Protein AF-A0A9E5YZK4-F1 (afdb_monomer)

Solvent-accessible surface area (backbone atoms only — not comparable to full-atom values): 6106 Å² total; per-residue (Å²): 131,87,81,80,72,70,80,72,34,45,77,47,77,48,57,36,91,46,80,89,74,50,56,67,61,51,49,40,51,49,42,28,54,44,34,76,70,71,46,44,48,27,41,35,34,39,37,97,61,88,60,62,32,58,53,46,17,68,35,42,76,40,80,34,45,68,41,34,79,88,87,43,56,68,70,56,47,50,51,52,53,51,60,46,36,75,77,17,61,29,35,42,34,37,51,73,39,33,87,58,77,82,60,78,92,123

Nearest PDB structures (foldseek):
  2px0-assembly3_C  TM=6.349E-01  e=9.716E-02  Bacillus subtilis
  4ak9-assembly1_A  TM=6.411E-01  e=1.647E-01  Physcomitrium patens
  4hut-assembly1_B  TM=4.937E-01  e=8.515E-02  Salmonella enterica subsp. enterica serovar Typhimurium str. LT2

Foldseek 3Di:
DDPPPPPFAAEDEQADAFPPPCRLVVLLVVLLVCLVVVFFEAEEEEDDDDPSQVSSCVSNVHGYYYDYVVPDDPVVNVVVSVVSRPRGNYYYYYYPHGPCPPPDPD

Structure (mmCIF, N/CA/C/O backbone):
data_AF-A0A9E5YZK4-F1
#
_entry.id   AF-A0A9E5YZK4-F1
#
loop_
_atom_site.group_PDB
_atom_site.id
_atom_site.type_symbol
_atom_site.label_atom_id
_atom_site.label_alt_id
_atom_site.label_comp_id
_atom_site.label_asym_id
_atom_site.label_entity_id
_atom_site.label_seq_id
_atom_site.pdbx_PDB_ins_code
_atom_site.Cartn_x
_atom_site.Cartn_y
_atom_site.Cartn_z
_atom_site.occupancy
_atom_site.B_iso_or_equiv
_atom_site.auth_seq_id
_atom_site.auth_comp_id
_atom_site.auth_asym_id
_atom_site.auth_atom_id
_atom_site.pdbx_PDB_model_num
ATOM 1 N N . MET A 1 1 ? -29.621 -21.772 3.095 1.00 38.38 1 MET A N 1
ATOM 2 C CA . MET A 1 1 ? -28.507 -21.859 4.061 1.00 38.38 1 MET A CA 1
ATOM 3 C C . MET A 1 1 ? -27.549 -20.749 3.702 1.00 38.38 1 MET A C 1
ATOM 5 O O . MET A 1 1 ? -27.095 -20.726 2.563 1.00 38.38 1 MET A O 1
ATOM 9 N N . ASP A 1 2 ? -27.411 -19.785 4.606 1.00 39.44 2 ASP A N 1
ATOM 10 C CA . ASP A 1 2 ? -26.821 -18.466 4.374 1.00 39.44 2 ASP A CA 1
ATOM 11 C C . ASP A 1 2 ? -25.461 -18.497 3.684 1.00 39.44 2 ASP A C 1
ATOM 13 O O . ASP A 1 2 ? -24.549 -19.208 4.104 1.00 39.44 2 ASP A O 1
ATOM 17 N N . LYS A 1 3 ? -25.322 -17.668 2.648 1.00 39.09 3 LYS A N 1
ATOM 18 C CA . LYS A 1 3 ? -24.030 -17.207 2.135 1.00 39.09 3 LYS A CA 1
ATOM 19 C C . LYS A 1 3 ? -23.925 -15.714 2.422 1.00 39.09 3 LYS A C 1
ATOM 21 O O . LYS A 1 3 ? -23.846 -14.909 1.491 1.00 39.09 3 LYS A O 1
ATOM 26 N N . ASP A 1 4 ? -23.927 -15.366 3.704 1.00 38.81 4 ASP A N 1
ATOM 27 C CA . ASP A 1 4 ? -23.489 -14.054 4.164 1.00 38.81 4 ASP A CA 1
ATOM 28 C C . ASP A 1 4 ? -22.005 -13.914 3.823 1.00 38.81 4 ASP A C 1
ATOM 30 O O . ASP A 1 4 ? -21.108 -14.299 4.574 1.00 38.81 4 ASP A O 1
ATOM 34 N N . HIS A 1 5 ? -21.733 -13.417 2.618 1.00 45.66 5 HIS A N 1
ATOM 35 C CA . HIS A 1 5 ? -20.413 -12.932 2.272 1.00 45.66 5 HIS A CA 1
ATOM 36 C C . HIS A 1 5 ? -20.206 -11.690 3.132 1.00 45.66 5 HIS A C 1
ATOM 38 O O . HIS A 1 5 ? -20.749 -10.627 2.823 1.00 45.66 5 HIS A O 1
ATOM 44 N N . ALA A 1 6 ? -19.444 -11.825 4.222 1.00 46.78 6 ALA A N 1
ATOM 45 C CA . ALA A 1 6 ? -18.861 -10.674 4.897 1.00 46.78 6 ALA A CA 1
ATOM 46 C C . ALA A 1 6 ? -18.313 -9.725 3.816 1.00 46.78 6 ALA A C 1
ATOM 48 O O . ALA A 1 6 ? -17.718 -10.216 2.846 1.00 46.78 6 ALA A O 1
ATOM 49 N N . PRO A 1 7 ? -18.554 -8.406 3.901 1.00 51.06 7 PRO A N 1
ATOM 50 C CA . PRO A 1 7 ? -18.165 -7.507 2.830 1.00 51.06 7 PRO A CA 1
ATOM 51 C C . PRO A 1 7 ? -16.655 -7.630 2.620 1.00 51.06 7 PRO A C 1
ATOM 53 O O . PRO A 1 7 ? -15.863 -7.290 3.495 1.00 51.06 7 PRO A O 1
ATOM 56 N N . SER A 1 8 ? -16.267 -8.171 1.464 1.00 74.62 8 SER A N 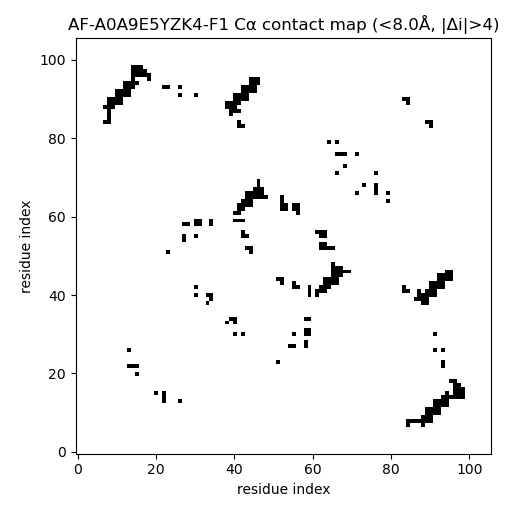1
ATOM 57 C CA . SER A 1 8 ? -14.881 -8.197 1.012 1.00 74.62 8 SER A CA 1
ATOM 58 C C . SER A 1 8 ? -14.369 -6.755 1.008 1.00 74.62 8 SER A C 1
ATOM 60 O O . SER A 1 8 ? -15.030 -5.868 0.460 1.00 74.62 8 SER A O 1
ATOM 62 N N . ALA A 1 9 ? -13.234 -6.514 1.671 1.00 88.50 9 ALA A N 1
ATOM 63 C CA . ALA A 1 9 ? -12.592 -5.205 1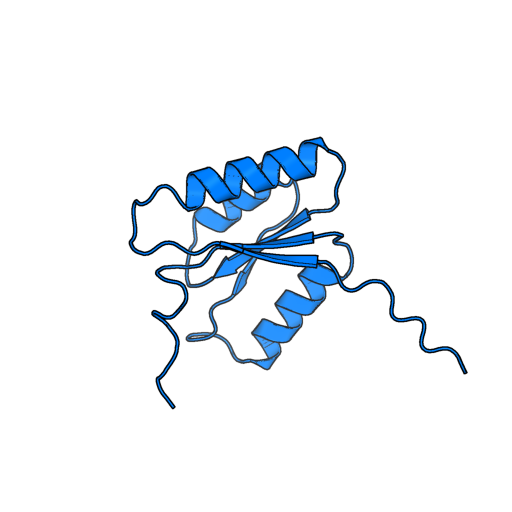.716 1.00 88.50 9 ALA A CA 1
ATOM 64 C C . ALA A 1 9 ? -12.497 -4.606 0.302 1.00 88.50 9 ALA A C 1
ATOM 66 O O . ALA A 1 9 ? -12.114 -5.290 -0.650 1.00 88.50 9 ALA A O 1
ATOM 67 N N . ARG A 1 10 ? -12.839 -3.323 0.144 1.00 94.69 10 ARG A N 1
ATOM 68 C CA . ARG A 1 10 ? -12.762 -2.660 -1.168 1.00 94.69 10 ARG A CA 1
ATOM 69 C C . ARG A 1 10 ? -11.298 -2.507 -1.582 1.00 94.69 10 ARG A C 1
ATOM 71 O O . ARG A 1 10 ? -10.491 -2.045 -0.785 1.00 94.69 10 ARG A O 1
ATOM 78 N N . GLY A 1 11 ? -10.951 -2.846 -2.819 1.00 93.62 11 GLY A N 1
ATOM 79 C CA . GLY A 1 11 ? -9.578 -2.740 -3.325 1.00 93.62 11 GLY A CA 1
ATOM 80 C C . GLY A 1 11 ? -9.371 -1.540 -4.248 1.00 93.62 11 GLY A C 1
ATOM 81 O O . GLY A 1 11 ? -10.204 -1.288 -5.118 1.00 93.62 11 GLY A O 1
ATOM 82 N N . ILE A 1 12 ? -8.250 -0.830 -4.096 1.00 94.94 12 ILE A N 1
ATOM 83 C CA . ILE A 1 12 ? -7.762 0.163 -5.068 1.00 94.94 12 ILE A CA 1
ATOM 84 C C . ILE A 1 12 ? -6.289 -0.118 -5.364 1.00 94.94 12 ILE A C 1
ATOM 86 O O . ILE A 1 12 ? -5.497 -0.332 -4.449 1.00 94.94 12 ILE A O 1
ATOM 90 N N . VAL A 1 13 ? -5.917 -0.069 -6.643 1.00 94.00 13 VAL A N 1
ATOM 91 C CA . VAL A 1 13 ? -4.521 -0.124 -7.088 1.00 94.00 13 VAL A CA 1
ATOM 92 C C . VAL A 1 13 ? -4.104 1.255 -7.583 1.00 94.00 13 VAL A C 1
ATOM 94 O O . VAL A 1 13 ? -4.796 1.856 -8.404 1.00 94.00 13 VAL A O 1
ATOM 97 N N . ILE A 1 14 ? -2.969 1.750 -7.097 1.00 93.88 14 ILE A N 1
ATOM 98 C CA . ILE A 1 14 ? -2.360 3.003 -7.540 1.00 93.88 14 ILE A CA 1
ATOM 99 C C . ILE A 1 14 ? -1.124 2.656 -8.366 1.00 93.88 14 ILE A C 1
ATOM 101 O O . ILE A 1 14 ? -0.168 2.069 -7.861 1.00 93.88 14 ILE A O 1
ATOM 105 N N . ALA A 1 15 ? -1.136 3.041 -9.638 1.00 91.38 15 ALA A N 1
ATOM 106 C CA . ALA A 1 15 ? -0.025 2.886 -10.570 1.00 91.38 15 ALA A CA 1
ATOM 107 C C . ALA A 1 15 ? 0.255 4.224 -11.269 1.00 91.38 15 ALA A C 1
ATOM 109 O O . ALA A 1 15 ? -0.595 5.116 -11.273 1.00 91.38 15 ALA A O 1
ATOM 110 N N . ALA A 1 16 ? 1.448 4.379 -11.842 1.00 87.81 16 ALA A N 1
ATOM 111 C CA . ALA A 1 16 ? 1.831 5.596 -12.555 1.00 87.81 16 ALA A CA 1
ATOM 112 C C . ALA A 1 16 ? 2.681 5.254 -13.787 1.00 87.81 16 ALA A C 1
ATOM 114 O O . ALA A 1 16 ? 3.428 4.282 -13.719 1.00 87.81 16 ALA A O 1
ATOM 115 N N . PRO A 1 17 ? 2.617 6.040 -14.883 1.00 83.50 17 PRO A N 1
ATOM 116 C CA . PRO A 1 17 ? 3.313 5.726 -16.138 1.00 83.50 17 PRO A CA 1
ATOM 117 C C . PRO A 1 17 ? 4.835 5.596 -16.015 1.00 83.50 17 PRO A C 1
ATOM 119 O O . PRO A 1 17 ? 5.472 4.978 -16.859 1.00 83.50 17 PRO A O 1
ATOM 122 N N . SER A 1 18 ? 5.431 6.212 -14.994 1.00 80.69 18 SER A N 1
ATOM 123 C CA . SER A 1 18 ? 6.867 6.162 -14.746 1.00 80.69 18 SER A CA 1
ATOM 124 C C . SER A 1 18 ? 7.193 6.342 -13.265 1.00 80.69 18 SER A C 1
ATOM 126 O O . SER A 1 18 ? 6.405 6.890 -12.481 1.00 80.69 18 SER A O 1
ATOM 128 N N . SER A 1 19 ? 8.400 5.916 -12.886 1.00 81.19 19 SER A N 1
ATOM 1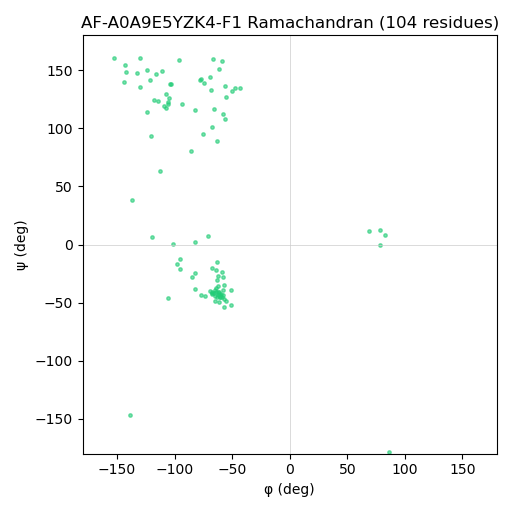29 C CA . SER A 1 19 ? 8.976 6.245 -11.581 1.00 81.19 19 SER A CA 1
ATOM 130 C C . SER A 1 19 ? 9.145 7.763 -11.420 1.00 81.19 19 SER A C 1
ATOM 132 O O . SER A 1 19 ? 9.299 8.491 -12.398 1.00 81.19 19 SER A O 1
ATOM 134 N N . GLY A 1 20 ? 9.081 8.257 -10.181 1.00 83.31 20 GLY A N 1
ATOM 135 C CA . GLY A 1 20 ? 9.195 9.690 -9.879 1.00 83.31 20 GLY A CA 1
ATOM 136 C C . GLY A 1 20 ? 7.932 10.523 -10.143 1.00 83.31 20 GLY A C 1
ATOM 137 O O . GLY A 1 20 ? 7.919 11.707 -9.827 1.00 83.31 20 GLY A O 1
ATOM 138 N N . SER A 1 21 ? 6.835 9.927 -10.623 1.00 88.38 21 SER A N 1
ATOM 139 C CA . SER A 1 21 ? 5.568 10.633 -10.913 1.00 88.38 21 SER A CA 1
ATOM 140 C C . SER A 1 21 ? 4.778 11.098 -9.671 1.00 88.38 21 SER A C 1
ATOM 142 O O . SER A 1 21 ? 3.629 11.513 -9.785 1.00 88.38 21 SER A O 1
ATOM 144 N N . GLY A 1 22 ? 5.341 10.981 -8.464 1.00 90.44 22 GLY A N 1
ATOM 145 C CA . GLY A 1 22 ? 4.657 11.335 -7.213 1.00 90.44 22 GLY A CA 1
ATOM 146 C C . GLY A 1 22 ? 3.647 10.297 -6.705 1.00 90.44 22 GLY A C 1
ATOM 147 O O . GLY A 1 22 ? 2.891 10.589 -5.782 1.00 90.44 22 GLY A O 1
ATOM 148 N N . LYS A 1 23 ? 3.646 9.080 -7.265 1.00 92.88 23 LYS A N 1
ATOM 149 C CA . LYS A 1 23 ? 2.750 7.979 -6.871 1.00 92.88 23 LYS A CA 1
ATOM 150 C C . LYS A 1 23 ? 2.772 7.719 -5.367 1.00 92.88 23 LYS A C 1
ATOM 152 O O . LYS A 1 23 ? 1.723 7.756 -4.746 1.00 92.88 23 LYS A O 1
ATOM 157 N N . THR A 1 24 ? 3.956 7.548 -4.788 1.00 92.88 24 THR A N 1
ATOM 158 C CA . THR A 1 24 ? 4.122 7.278 -3.355 1.00 92.88 24 THR A CA 1
ATOM 159 C C . THR A 1 24 ? 3.581 8.418 -2.499 1.00 92.88 24 THR A C 1
ATOM 161 O O . THR A 1 24 ? 2.877 8.185 -1.524 1.00 92.88 24 THR A O 1
ATOM 164 N N . LEU A 1 25 ? 3.813 9.674 -2.899 1.00 95.31 25 LEU A N 1
ATOM 165 C CA . LEU A 1 25 ? 3.253 10.833 -2.198 1.00 95.31 25 LEU A CA 1
ATOM 166 C C . LEU A 1 25 ? 1.717 10.801 -2.208 1.00 95.31 25 LEU A C 1
ATOM 168 O O . LEU A 1 25 ? 1.085 11.014 -1.172 1.00 95.31 25 LEU A O 1
ATOM 172 N N . LEU A 1 26 ? 1.122 10.501 -3.365 1.00 95.81 26 LEU A N 1
ATOM 173 C CA . LEU A 1 26 ? -0.325 10.367 -3.507 1.00 95.81 26 LEU A CA 1
ATOM 174 C C . LEU A 1 26 ? -0.866 9.182 -2.693 1.00 95.81 26 LEU A C 1
ATOM 176 O O . LEU A 1 26 ? -1.866 9.348 -1.993 1.00 95.81 26 LEU A O 1
ATOM 180 N N . THR A 1 27 ? -0.200 8.025 -2.729 1.00 96.81 27 THR A N 1
ATOM 181 C CA . THR A 1 27 ? -0.563 6.846 -1.933 1.00 96.81 27 THR A CA 1
ATOM 182 C C . THR A 1 27 ? -0.572 7.179 -0.448 1.00 96.81 27 THR A C 1
ATOM 184 O O . THR A 1 27 ? -1.587 6.981 0.216 1.00 96.81 27 THR A O 1
ATOM 187 N N . LEU A 1 28 ? 0.523 7.729 0.081 1.00 97.81 28 LEU A N 1
ATOM 188 C CA . LEU A 1 28 ? 0.652 8.052 1.502 1.00 97.81 28 LEU A CA 1
ATOM 189 C C . LEU A 1 28 ? -0.376 9.101 1.940 1.00 97.81 28 LEU A C 1
ATOM 191 O O . LEU A 1 28 ? -0.995 8.955 2.997 1.00 97.81 28 LEU A O 1
ATOM 195 N N . GLY A 1 29 ? -0.607 10.123 1.110 1.00 98.19 29 GLY A N 1
ATOM 196 C CA . GLY A 1 29 ? -1.641 11.129 1.347 1.00 98.19 29 GLY A CA 1
ATOM 197 C C . GLY A 1 29 ? -3.043 10.520 1.409 1.00 98.19 29 GLY A C 1
ATOM 198 O O . GLY A 1 29 ? -3.799 10.814 2.337 1.00 98.19 29 GLY A O 1
ATOM 199 N N . LEU A 1 30 ? -3.375 9.625 0.473 1.00 98.25 30 LEU A N 1
ATOM 200 C CA . LEU A 1 30 ? -4.659 8.923 0.452 1.00 98.25 30 LEU A CA 1
ATOM 201 C C . LEU A 1 30 ? -4.822 8.006 1.670 1.00 98.25 30 LEU A C 1
ATOM 203 O O . LEU A 1 30 ? -5.840 8.083 2.358 1.00 98.25 30 LEU A O 1
ATOM 207 N N . LEU A 1 31 ? -3.815 7.181 1.969 1.00 98.44 31 LEU A N 1
ATOM 208 C CA . LEU A 1 31 ? -3.804 6.282 3.126 1.00 98.44 31 LEU A CA 1
ATOM 209 C C . LEU A 1 31 ? -4.045 7.049 4.424 1.00 98.44 31 LEU A C 1
ATOM 211 O O . LEU A 1 31 ? -4.918 6.682 5.218 1.00 98.44 31 LEU A O 1
ATOM 215 N N . ARG A 1 32 ? -3.314 8.152 4.618 1.00 98.56 32 ARG A N 1
ATOM 216 C CA . ARG A 1 32 ? -3.460 8.982 5.812 1.00 98.56 32 ARG A CA 1
ATOM 217 C C . ARG A 1 32 ? -4.828 9.654 5.868 1.00 98.56 32 ARG A C 1
ATOM 219 O O . ARG A 1 32 ? -5.445 9.675 6.930 1.00 98.56 32 ARG A O 1
ATOM 226 N N . ALA A 1 33 ? -5.325 10.171 4.745 1.00 98.50 33 ALA A N 1
ATOM 227 C CA . ALA A 1 33 ? -6.634 10.814 4.683 1.00 98.50 33 ALA A CA 1
ATOM 228 C C . ALA A 1 33 ? -7.777 9.843 5.017 1.00 98.50 33 ALA A C 1
ATOM 230 O O . ALA A 1 33 ? -8.677 10.203 5.773 1.00 98.50 33 ALA A O 1
ATOM 231 N N . LEU A 1 34 ? -7.740 8.616 4.493 1.00 98.00 34 LEU A N 1
ATOM 232 C CA . LEU A 1 34 ? -8.746 7.592 4.788 1.00 98.00 34 LEU A CA 1
ATOM 233 C C . LEU A 1 34 ? -8.668 7.126 6.248 1.00 98.00 34 LEU A C 1
ATOM 235 O O . LEU A 1 34 ? -9.698 7.025 6.912 1.00 98.00 34 LEU A O 1
ATOM 239 N N . THR A 1 35 ? -7.456 6.931 6.769 1.00 98.12 35 THR A N 1
ATOM 240 C CA . THR A 1 35 ? -7.231 6.583 8.182 1.00 98.12 35 THR A CA 1
ATOM 241 C C . THR A 1 35 ? -7.764 7.676 9.112 1.00 98.12 35 THR A C 1
ATOM 243 O O . THR A 1 35 ? -8.477 7.385 10.068 1.00 98.12 35 THR A O 1
ATOM 246 N N . ASN A 1 36 ? -7.515 8.953 8.799 1.00 98.38 36 ASN A N 1
ATOM 247 C CA . ASN A 1 36 ? -8.045 10.091 9.560 1.00 98.38 36 ASN A CA 1
ATOM 248 C C . ASN A 1 36 ? -9.582 10.184 9.523 1.00 98.38 36 ASN A C 1
ATOM 250 O O . ASN A 1 36 ? -10.176 10.796 10.406 1.00 98.38 36 ASN A O 1
ATOM 254 N N . LYS A 1 37 ? -10.233 9.582 8.520 1.00 98.00 37 LYS A N 1
ATOM 255 C CA . LYS A 1 37 ? -11.698 9.449 8.453 1.00 98.00 37 LYS A CA 1
ATOM 256 C C . LYS A 1 37 ? -12.237 8.271 9.277 1.00 98.00 37 LYS A C 1
ATOM 258 O O . LYS A 1 37 ? -13.440 8.035 9.258 1.00 98.00 37 LYS A O 1
ATOM 263 N N . GLY A 1 38 ? -11.373 7.543 9.986 1.00 97.25 38 GLY A N 1
ATOM 264 C CA . GLY A 1 38 ? -11.745 6.407 10.829 1.00 97.25 38 GLY A CA 1
ATOM 265 C C . GLY A 1 38 ? -11.920 5.084 10.080 1.00 97.25 38 GLY A C 1
ATOM 266 O O . GLY A 1 38 ? -12.374 4.117 10.684 1.00 97.25 38 GLY A O 1
ATOM 267 N N . LEU A 1 39 ? -11.564 5.019 8.791 1.00 97.12 39 LEU A N 1
ATOM 268 C CA . LEU A 1 39 ? -11.641 3.778 8.018 1.00 97.12 39 LEU A CA 1
ATOM 269 C C . LEU A 1 39 ? -10.514 2.822 8.413 1.00 97.12 39 LEU A C 1
ATOM 271 O O . LEU A 1 39 ? -9.354 3.227 8.546 1.00 97.12 39 LEU A O 1
ATOM 275 N N . ARG 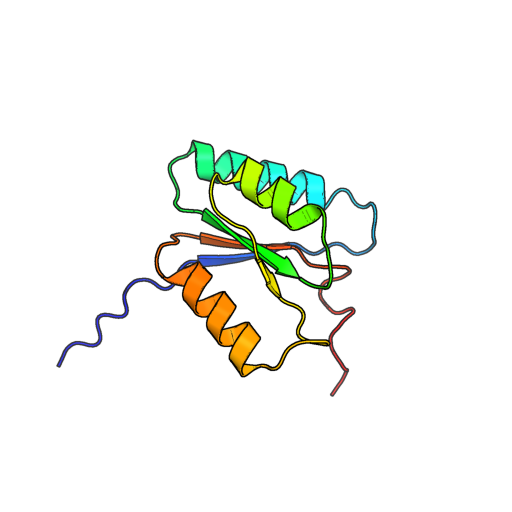A 1 40 ? -10.832 1.528 8.514 1.00 96.75 40 ARG A N 1
ATOM 276 C CA . ARG A 1 40 ? -9.814 0.472 8.627 1.00 96.75 40 ARG A CA 1
ATOM 277 C C . ARG A 1 40 ? -9.170 0.248 7.261 1.00 96.75 40 ARG A C 1
ATOM 279 O O . ARG A 1 40 ? -9.711 -0.477 6.428 1.00 96.75 40 ARG A O 1
ATOM 286 N N . VAL A 1 41 ? -8.036 0.902 7.017 1.00 97.62 41 VAL A N 1
ATOM 287 C CA . VAL A 1 41 ? -7.303 0.795 5.750 1.00 97.62 41 VAL A CA 1
ATOM 288 C C . VAL A 1 41 ? -6.052 -0.051 5.928 1.00 97.62 41 VAL A C 1
ATOM 290 O O . VAL A 1 41 ? -5.169 0.290 6.714 1.00 97.62 41 VAL A O 1
ATOM 293 N N . SER A 1 42 ? -5.977 -1.137 5.167 1.00 97.38 42 SER A N 1
ATOM 294 C CA . SER A 1 42 ? -4.759 -1.922 4.973 1.00 97.38 42 SER A CA 1
ATOM 295 C C . SER A 1 42 ? -4.064 -1.475 3.692 1.00 97.38 42 SER A C 1
ATOM 297 O O . SER A 1 42 ? -4.679 -0.898 2.790 1.00 97.38 42 SER A O 1
ATOM 299 N N . SER A 1 43 ? -2.770 -1.751 3.582 1.00 97.25 43 SER A N 1
ATOM 300 C CA . SER A 1 43 ? -2.035 -1.422 2.367 1.00 97.25 43 SER A CA 1
ATOM 301 C C . SER A 1 43 ? -1.000 -2.474 2.017 1.00 97.25 43 SER A C 1
ATOM 303 O O . SER A 1 43 ? -0.521 -3.203 2.888 1.00 97.25 43 SER A O 1
ATOM 305 N N . ALA A 1 44 ? -0.681 -2.538 0.731 1.00 96.19 44 ALA A N 1
ATOM 306 C CA . ALA A 1 44 ? 0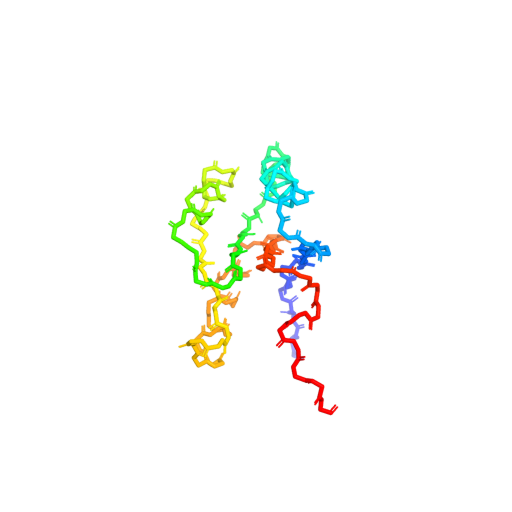.389 -3.363 0.208 1.00 96.19 44 ALA A CA 1
ATOM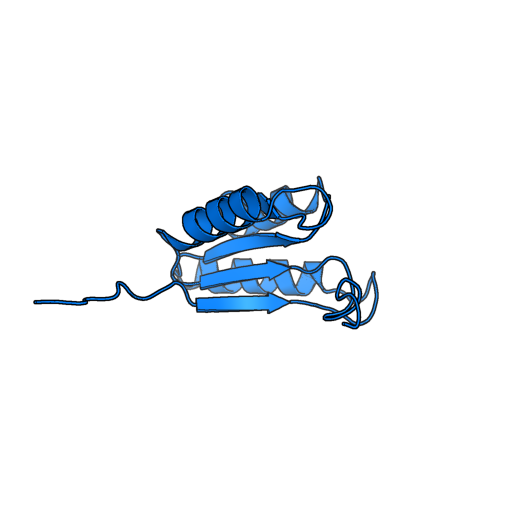 307 C C . ALA A 1 44 ? 1.255 -2.546 -0.740 1.00 96.19 44 ALA A C 1
ATOM 309 O O . ALA A 1 44 ? 0.760 -1.684 -1.477 1.00 96.19 44 ALA A O 1
ATOM 310 N N . LYS A 1 45 ? 2.542 -2.866 -0.763 1.00 95.12 45 LYS A N 1
ATOM 311 C CA . LYS A 1 45 ? 3.452 -2.397 -1.798 1.00 95.12 45 LYS A CA 1
ATOM 312 C C . LYS A 1 45 ? 3.736 -3.564 -2.732 1.00 95.12 45 LYS A C 1
ATOM 314 O O . LYS A 1 45 ? 4.093 -4.654 -2.299 1.00 95.12 45 LYS A O 1
ATOM 319 N N . ILE A 1 46 ? 3.519 -3.364 -4.022 1.00 92.38 46 ILE A N 1
ATOM 320 C CA . ILE A 1 46 ? 3.894 -4.366 -5.012 1.00 92.38 46 ILE A CA 1
ATOM 321 C C . ILE A 1 46 ? 5.402 -4.268 -5.239 1.00 92.38 46 ILE A C 1
ATOM 323 O O . ILE A 1 46 ? 5.936 -3.152 -5.273 1.00 92.38 46 ILE A O 1
ATOM 327 N N . GLY A 1 47 ? 6.045 -5.425 -5.412 1.00 87.62 47 GLY A N 1
ATOM 328 C CA . GLY A 1 47 ? 7.467 -5.592 -5.717 1.00 87.62 47 GLY A CA 1
ATOM 329 C C . GLY A 1 47 ? 8.401 -5.610 -4.500 1.00 87.62 47 GLY A C 1
ATOM 330 O O . GLY A 1 47 ? 7.949 -5.533 -3.355 1.00 87.62 47 GLY A O 1
ATOM 331 N N . PRO A 1 48 ? 9.717 -5.724 -4.740 1.00 83.25 48 PRO A N 1
ATOM 332 C CA . PRO A 1 48 ? 10.713 -5.878 -3.686 1.00 83.25 48 PRO A CA 1
ATOM 333 C C . PRO A 1 48 ? 11.154 -4.508 -3.142 1.00 83.25 48 PRO A C 1
ATOM 335 O O . PRO A 1 48 ? 12.204 -3.995 -3.526 1.00 83.25 48 PRO A O 1
ATOM 338 N N . ASP A 1 49 ? 10.358 -3.902 -2.255 1.00 83.31 49 ASP A N 1
ATOM 339 C CA . ASP A 1 49 ? 10.669 -2.591 -1.657 1.00 83.31 49 ASP A CA 1
ATOM 340 C C . ASP A 1 49 ? 10.840 -2.656 -0.134 1.00 83.31 49 ASP A C 1
ATOM 342 O O . ASP A 1 49 ? 9.954 -3.096 0.587 1.00 83.31 49 ASP A O 1
ATOM 346 N N . TYR A 1 50 ? 11.968 -2.200 0.400 1.00 74.06 50 TYR A N 1
ATOM 347 C CA . TYR A 1 50 ? 12.238 -2.291 1.840 1.00 74.06 50 TYR A CA 1
ATOM 348 C C . TYR A 1 50 ? 11.873 -1.025 2.622 1.00 74.06 50 TYR A C 1
ATOM 350 O O . TYR A 1 50 ? 11.842 -1.067 3.853 1.00 74.06 50 TYR A O 1
ATOM 358 N N . ILE A 1 51 ? 11.607 0.091 1.941 1.00 88.25 51 ILE A N 1
ATOM 359 C CA . ILE A 1 51 ? 11.396 1.398 2.575 1.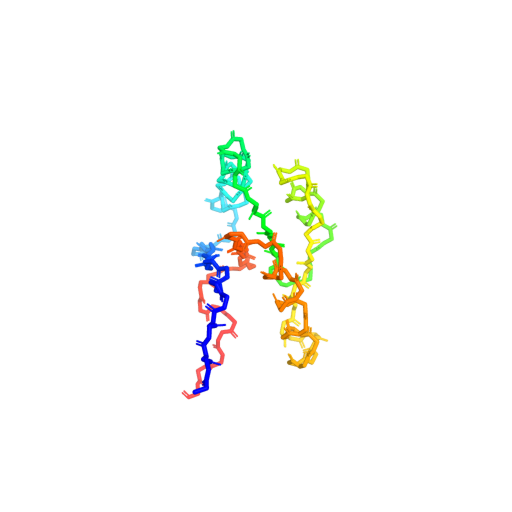00 88.25 51 ILE A CA 1
ATOM 360 C C . ILE A 1 51 ? 9.912 1.767 2.544 1.00 88.25 51 ILE A C 1
ATOM 362 O O . ILE A 1 51 ? 9.349 2.152 3.573 1.00 88.25 51 ILE A O 1
ATOM 366 N N . ASP A 1 52 ? 9.256 1.592 1.398 1.00 90.62 52 ASP A N 1
ATOM 367 C CA . ASP A 1 52 ? 7.862 2.002 1.207 1.00 90.62 52 ASP A CA 1
ATOM 368 C C . ASP A 1 52 ? 6.879 1.361 2.205 1.00 90.62 52 ASP A C 1
ATOM 370 O O . ASP A 1 52 ? 6.014 2.081 2.726 1.00 90.62 52 ASP A O 1
ATOM 374 N N . PRO A 1 53 ? 7.010 0.068 2.580 1.00 93.69 53 PRO A N 1
ATOM 375 C CA . PRO A 1 53 ? 6.147 -0.522 3.600 1.00 93.69 53 PRO A CA 1
ATOM 376 C C . PRO A 1 53 ? 6.188 0.213 4.944 1.00 93.69 53 PRO A C 1
ATOM 378 O O . PRO A 1 53 ? 5.160 0.337 5.613 1.00 93.69 53 PRO A O 1
ATOM 381 N N . ALA A 1 54 ? 7.342 0.758 5.335 1.00 95.38 54 ALA A N 1
ATOM 382 C CA . ALA A 1 54 ? 7.454 1.517 6.576 1.00 95.38 54 ALA A CA 1
ATOM 383 C C . ALA A 1 54 ? 6.667 2.836 6.500 1.00 95.38 54 ALA A C 1
ATOM 385 O O . ALA A 1 54 ? 5.962 3.189 7.448 1.00 95.38 54 ALA A O 1
ATOM 386 N N . PHE A 1 55 ? 6.717 3.539 5.364 1.00 96.50 55 PHE A N 1
ATOM 387 C CA . PHE A 1 55 ? 5.949 4.772 5.170 1.00 96.50 55 PHE A CA 1
ATOM 388 C C . PHE A 1 55 ? 4.445 4.519 5.119 1.00 96.50 55 PHE A C 1
ATOM 390 O O . PHE A 1 55 ? 3.672 5.235 5.760 1.00 96.50 55 PHE A O 1
ATOM 397 N N . HIS A 1 56 ? 4.024 3.470 4.417 1.00 97.69 56 HIS A N 1
ATOM 398 C CA . HIS A 1 56 ? 2.634 3.024 4.416 1.00 97.69 56 HIS A CA 1
ATOM 399 C C . HIS A 1 56 ? 2.147 2.691 5.830 1.00 97.69 56 HIS A C 1
ATOM 401 O O . HIS A 1 56 ? 1.045 3.087 6.230 1.00 97.69 56 HIS A O 1
ATOM 407 N N . GLY A 1 57 ? 2.986 1.994 6.600 1.00 97.06 57 GLY A N 1
ATOM 408 C CA . GLY A 1 57 ? 2.677 1.651 7.978 1.00 97.06 57 GLY A CA 1
ATOM 409 C C . GLY A 1 57 ? 2.545 2.876 8.874 1.00 97.06 57 GLY A C 1
ATOM 410 O O . GLY A 1 57 ? 1.596 2.972 9.649 1.00 97.06 57 GLY A O 1
ATOM 411 N N . ALA A 1 58 ? 3.414 3.870 8.700 1.00 97.50 58 ALA A N 1
ATOM 412 C CA . ALA A 1 58 ? 3.296 5.151 9.392 1.00 97.50 58 ALA A CA 1
ATOM 413 C C . ALA A 1 58 ? 2.019 5.923 8.998 1.00 97.50 58 ALA A C 1
ATOM 415 O O . ALA A 1 58 ? 1.383 6.545 9.852 1.00 97.50 58 ALA A O 1
ATOM 416 N N . ALA A 1 59 ? 1.610 5.872 7.726 1.00 97.94 59 ALA A N 1
ATOM 417 C CA . ALA A 1 59 ? 0.411 6.558 7.245 1.00 97.94 59 ALA A CA 1
ATOM 418 C C . ALA A 1 59 ? -0.890 5.938 7.790 1.00 97.94 59 ALA A C 1
ATOM 420 O O . ALA A 1 59 ? -1.808 6.678 8.160 1.00 97.94 59 ALA A O 1
ATOM 421 N N . THR A 1 60 ? -0.951 4.604 7.858 1.00 97.75 60 THR A N 1
ATOM 422 C CA . THR A 1 60 ? -2.151 3.833 8.244 1.00 97.75 60 THR A CA 1
ATOM 423 C C . THR A 1 60 ? -2.208 3.444 9.722 1.00 97.75 60 THR A C 1
ATOM 425 O O . THR A 1 60 ? -3.281 3.128 10.234 1.00 97.75 60 THR A O 1
ATOM 428 N N . GLY A 1 61 ? -1.068 3.428 10.418 1.00 96.94 61 GLY A N 1
ATOM 429 C CA . GLY A 1 61 ? -0.946 2.825 11.749 1.00 96.94 61 GLY A CA 1
ATOM 430 C C . GLY A 1 61 ? -1.075 1.294 11.751 1.00 96.94 61 GLY A C 1
ATOM 431 O O . GLY A 1 61 ? -1.222 0.701 12.817 1.00 96.94 61 GLY A O 1
ATOM 432 N N . ARG A 1 62 ? -1.047 0.649 10.577 1.00 95.94 62 ARG A N 1
ATOM 433 C CA . ARG A 1 62 ? -1.147 -0.806 10.386 1.00 95.94 62 ARG A CA 1
ATOM 434 C C . ARG A 1 62 ? 0.066 -1.310 9.599 1.00 95.94 62 ARG A C 1
ATOM 436 O O . ARG A 1 62 ? 0.580 -0.569 8.771 1.00 95.94 62 ARG A O 1
ATOM 443 N N . PRO A 1 63 ? 0.534 -2.552 9.792 1.00 94.81 63 PRO A N 1
ATOM 444 C CA . PRO A 1 63 ? 1.610 -3.097 8.968 1.00 94.81 63 PRO A CA 1
ATOM 445 C C . PRO A 1 63 ? 1.267 -3.053 7.472 1.00 94.81 63 PRO A C 1
ATOM 447 O O . PRO A 1 63 ? 0.159 -3.407 7.072 1.00 94.81 63 PRO A O 1
ATOM 450 N N . CYS A 1 64 ? 2.234 -2.649 6.652 1.00 95.75 64 CYS A N 1
ATOM 451 C CA . CYS A 1 64 ? 2.194 -2.827 5.205 1.00 95.75 64 CYS A CA 1
ATOM 452 C C . CYS A 1 64 ? 3.108 -3.993 4.838 1.00 95.75 64 CYS A C 1
ATOM 454 O O . CYS A 1 64 ? 4.199 -4.126 5.396 1.00 95.75 64 CYS A O 1
ATOM 456 N N . LEU A 1 65 ? 2.658 -4.836 3.913 1.00 93.94 65 LEU A N 1
ATOM 457 C CA . LEU A 1 65 ? 3.422 -5.978 3.425 1.00 93.94 65 LEU A CA 1
ATOM 458 C C . LEU A 1 65 ? 3.731 -5.810 1.943 1.00 93.94 65 LEU A C 1
ATOM 460 O O . LEU A 1 65 ? 2.922 -5.276 1.179 1.00 93.94 65 LEU A O 1
ATOM 464 N N . ASN A 1 66 ? 4.891 -6.323 1.540 1.00 93.62 66 ASN A N 1
ATOM 465 C CA . ASN A 1 66 ? 5.191 -6.474 0.129 1.00 93.62 66 ASN A CA 1
ATOM 466 C C . ASN A 1 66 ? 4.470 -7.675 -0.455 1.00 93.62 66 ASN A C 1
ATOM 468 O O . ASN A 1 66 ? 4.405 -8.740 0.163 1.00 93.62 66 ASN A O 1
ATOM 472 N N . ILE A 1 67 ? 4.017 -7.510 -1.689 1.00 93.06 67 ILE A N 1
ATOM 473 C CA . ILE A 1 67 ? 3.563 -8.605 -2.534 1.00 93.06 67 ILE A CA 1
ATOM 474 C C . ILE A 1 67 ? 4.384 -8.540 -3.812 1.00 93.06 67 ILE A C 1
ATOM 476 O O . ILE A 1 67 ? 4.273 -7.592 -4.586 1.00 93.06 67 ILE A O 1
ATOM 480 N N . ASP A 1 68 ? 5.206 -9.556 -4.040 1.00 91.00 68 ASP A N 1
ATOM 481 C CA . ASP A 1 68 ? 6.037 -9.658 -5.234 1.00 91.00 68 ASP A CA 1
ATOM 482 C C . ASP A 1 68 ? 5.678 -10.937 -5.999 1.00 91.00 68 ASP A C 1
ATOM 484 O O . ASP A 1 68 ? 6.220 -11.996 -5.691 1.00 91.00 68 ASP A O 1
ATOM 488 N N . PRO A 1 69 ? 4.767 -10.870 -6.986 1.00 87.69 69 PRO A N 1
ATOM 489 C CA . PRO A 1 69 ? 4.379 -12.036 -7.778 1.00 87.69 69 PRO A CA 1
ATOM 490 C C . PRO A 1 69 ? 5.522 -12.645 -8.601 1.00 87.69 69 PRO A C 1
ATOM 492 O O . PRO A 1 69 ? 5.383 -13.760 -9.092 1.00 87.69 69 PRO A O 1
ATOM 495 N N . TRP A 1 70 ? 6.643 -11.935 -8.780 1.00 86.56 70 TRP A N 1
ATOM 496 C CA . TRP A 1 70 ? 7.799 -12.463 -9.503 1.00 86.56 70 TRP A CA 1
ATOM 497 C C . TRP A 1 70 ? 8.675 -13.339 -8.598 1.00 86.56 70 TRP A C 1
ATOM 499 O O . TRP A 1 70 ? 9.181 -14.374 -9.028 1.00 86.56 70 TRP A O 1
ATOM 509 N N . ALA A 1 71 ? 8.828 -12.947 -7.330 1.00 90.56 71 ALA A N 1
ATOM 510 C CA . ALA A 1 71 ? 9.649 -13.663 -6.350 1.00 90.56 71 ALA A CA 1
ATOM 511 C C . ALA A 1 71 ? 8.852 -14.603 -5.422 1.00 90.56 71 ALA A C 1
ATOM 513 O O . ALA A 1 71 ? 9.436 -15.458 -4.749 1.00 90.56 71 ALA A O 1
ATOM 514 N N . MET A 1 72 ? 7.530 -14.447 -5.339 1.00 93.31 72 MET A N 1
ATOM 515 C CA . MET A 1 72 ? 6.657 -15.200 -4.439 1.00 93.31 72 MET A CA 1
ATOM 516 C C . MET A 1 72 ? 5.754 -16.161 -5.210 1.00 93.31 72 MET A C 1
ATOM 518 O O . MET A 1 72 ? 5.326 -15.902 -6.325 1.00 93.31 72 MET A O 1
ATOM 522 N N . ARG A 1 73 ? 5.407 -17.278 -4.565 1.00 96.00 73 ARG A N 1
ATOM 523 C CA . ARG A 1 73 ? 4.380 -18.198 -5.072 1.00 96.00 73 ARG A CA 1
ATOM 524 C C . ARG A 1 73 ? 3.004 -17.540 -4.979 1.00 96.00 73 ARG A C 1
ATOM 526 O O . ARG A 1 73 ? 2.702 -16.942 -3.945 1.00 96.00 73 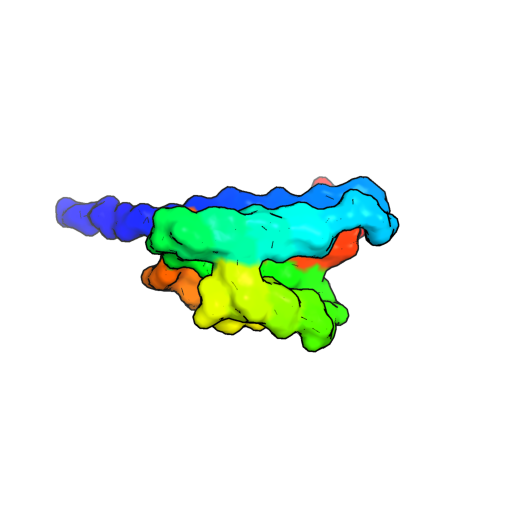ARG A O 1
ATOM 533 N N . ASP A 1 74 ? 2.131 -17.799 -5.949 1.00 94.12 74 ASP A N 1
ATOM 534 C CA . ASP A 1 74 ? 0.744 -17.303 -5.954 1.00 94.12 74 ASP A CA 1
ATOM 535 C C . ASP A 1 74 ? -0.003 -17.593 -4.648 1.00 94.12 74 ASP A C 1
ATOM 537 O O . ASP A 1 74 ? -0.736 -16.751 -4.133 1.00 94.12 74 ASP A O 1
ATOM 541 N N . SER A 1 75 ? 0.212 -18.774 -4.057 1.00 96.56 75 SER A N 1
ATOM 542 C CA . SER A 1 75 ? -0.407 -19.147 -2.781 1.00 96.56 75 SER A CA 1
ATOM 543 C C . SER A 1 75 ? 0.003 -18.229 -1.628 1.00 96.56 75 SER A C 1
ATOM 545 O O . SER A 1 75 ? -0.827 -17.924 -0.773 1.00 96.56 75 SER A O 1
ATOM 547 N N . LEU A 1 76 ? 1.250 -17.750 -1.615 1.00 95.75 76 LEU A N 1
ATOM 548 C CA . LEU A 1 76 ? 1.731 -16.793 -0.623 1.00 95.75 76 LEU A CA 1
ATOM 549 C C . LEU A 1 76 ? 1.155 -15.398 -0.886 1.00 95.75 76 LEU A C 1
ATOM 551 O O . LEU A 1 76 ? 0.672 -14.769 0.052 1.00 95.75 76 LEU A O 1
ATOM 555 N N . CYS A 1 77 ? 1.137 -14.941 -2.142 1.00 94.50 77 CYS A N 1
ATOM 556 C CA . CYS A 1 77 ? 0.519 -13.662 -2.511 1.00 94.50 77 CYS A CA 1
ATOM 557 C C . CYS A 1 77 ? -0.961 -13.618 -2.103 1.00 94.50 77 CYS A C 1
ATOM 559 O O . CYS A 1 77 ? -1.403 -12.665 -1.461 1.00 94.50 77 CYS A O 1
ATOM 561 N N . ASN A 1 78 ? -1.703 -14.686 -2.402 1.00 93.94 78 ASN A N 1
ATOM 562 C CA . ASN A 1 78 ? -3.112 -14.825 -2.041 1.00 93.94 78 ASN A CA 1
ATOM 563 C C . ASN A 1 78 ? -3.316 -14.882 -0.523 1.00 93.94 78 ASN A C 1
ATOM 565 O O . ASN A 1 78 ? -4.254 -14.273 -0.013 1.00 93.94 78 ASN A O 1
ATOM 569 N N . HIS A 1 79 ? -2.437 -15.570 0.211 1.00 95.75 79 HIS A N 1
ATOM 570 C CA . HIS A 1 79 ? -2.492 -15.608 1.672 1.00 95.75 79 HIS A CA 1
ATOM 571 C C . HIS A 1 79 ? -2.267 -14.221 2.293 1.00 95.75 79 HIS A C 1
ATOM 573 O O . HIS A 1 79 ? -3.026 -13.814 3.171 1.00 95.75 79 HIS A O 1
ATOM 579 N N . ILE A 1 80 ? -1.271 -13.474 1.803 1.00 95.06 80 ILE A N 1
ATOM 580 C CA . ILE A 1 80 ? -0.991 -12.104 2.254 1.00 95.06 80 ILE A CA 1
ATOM 581 C C . ILE A 1 80 ? -2.189 -11.193 1.960 1.00 95.06 80 ILE A C 1
ATOM 583 O O . ILE A 1 80 ? -2.668 -10.510 2.864 1.00 95.06 80 ILE A O 1
ATOM 587 N N . LEU A 1 81 ? -2.719 -11.221 0.732 1.00 93.50 81 LEU A N 1
ATOM 588 C CA . LEU A 1 81 ? -3.900 -10.437 0.349 1.00 93.50 81 LEU A CA 1
ATOM 589 C C . LEU A 1 81 ? -5.117 -10.768 1.213 1.00 93.50 81 LEU A C 1
ATOM 591 O O . LEU A 1 81 ? -5.785 -9.859 1.701 1.00 93.50 81 LEU A O 1
ATOM 595 N N . ALA A 1 82 ? -5.387 -12.053 1.449 1.00 93.62 82 ALA A N 1
ATOM 596 C CA . ALA A 1 82 ? -6.480 -12.476 2.316 1.00 93.62 82 ALA A CA 1
ATOM 597 C C . ALA A 1 82 ? -6.311 -11.929 3.741 1.00 93.62 82 ALA A C 1
ATOM 599 O O . ALA A 1 82 ? -7.273 -11.414 4.310 1.00 93.62 82 ALA A O 1
ATOM 600 N N . GLY A 1 83 ? -5.092 -11.972 4.289 1.00 94.06 83 GLY A N 1
ATOM 601 C CA . GLY A 1 83 ? -4.773 -11.397 5.597 1.00 94.06 83 GLY A CA 1
ATOM 602 C C . GLY A 1 83 ? -5.001 -9.884 5.657 1.00 94.06 83 GLY A C 1
ATOM 603 O O . GLY A 1 83 ? -5.610 -9.396 6.607 1.00 94.06 83 GLY A O 1
ATOM 604 N N . LEU A 1 84 ? -4.598 -9.144 4.619 1.00 94.50 84 LEU A N 1
ATOM 605 C CA . LEU A 1 84 ? -4.839 -7.698 4.527 1.00 94.50 84 LEU A CA 1
ATOM 606 C C . LEU A 1 84 ? -6.335 -7.352 4.477 1.00 94.50 84 LEU A C 1
ATOM 608 O O . LEU A 1 84 ? -6.719 -6.288 4.964 1.00 94.50 84 LEU A O 1
ATOM 612 N N . CYS A 1 85 ? -7.165 -8.240 3.921 1.00 94.00 85 CYS A N 1
ATOM 613 C CA . CYS A 1 85 ? -8.613 -8.067 3.807 1.00 94.00 85 CYS A CA 1
ATOM 614 C C . CYS A 1 85 ? -9.402 -8.429 5.078 1.00 94.00 85 CYS A C 1
ATOM 616 O O . CYS A 1 85 ? -10.510 -7.922 5.234 1.00 94.00 85 CYS A O 1
ATOM 618 N N . GLN A 1 86 ? -8.891 -9.294 5.968 1.00 90.81 86 GLN A N 1
ATOM 619 C CA . GLN A 1 86 ? -9.683 -9.853 7.082 1.00 90.81 86 GLN A CA 1
ATOM 620 C C . GLN A 1 86 ? -10.209 -8.813 8.090 1.00 90.81 86 GLN A C 1
ATOM 622 O O . GLN A 1 86 ? -11.248 -9.048 8.700 1.00 90.81 86 GLN A O 1
ATOM 627 N N . ASP A 1 87 ? -9.539 -7.669 8.245 1.00 88.88 87 ASP A N 1
ATOM 628 C CA . ASP A 1 87 ? -9.964 -6.568 9.129 1.00 88.88 87 ASP A CA 1
ATOM 629 C C . ASP A 1 87 ? -9.784 -5.192 8.460 1.00 88.88 87 ASP A C 1
ATOM 631 O O . ASP A 1 87 ? -9.369 -4.201 9.068 1.00 88.88 87 ASP A O 1
ATOM 635 N N . ALA A 1 88 ? -10.067 -5.134 7.160 1.00 94.75 88 ALA A N 1
ATOM 636 C CA . ALA A 1 88 ? -10.011 -3.902 6.390 1.00 94.75 88 ALA A CA 1
ATOM 637 C C . ALA A 1 88 ? -11.364 -3.583 5.759 1.00 94.75 88 ALA A C 1
ATOM 639 O O . ALA A 1 88 ? -12.065 -4.448 5.246 1.00 94.75 88 ALA A O 1
ATOM 640 N N . GLU A 1 89 ? -11.710 -2.303 5.749 1.00 96.25 89 GLU A N 1
ATOM 641 C CA . GLU A 1 89 ? -12.774 -1.770 4.896 1.00 96.25 89 GLU A CA 1
ATOM 642 C C . GLU A 1 89 ? -12.231 -1.446 3.501 1.00 96.25 89 GLU A C 1
ATOM 644 O O . GLU A 1 89 ? -12.968 -1.493 2.512 1.00 96.25 89 GLU A O 1
ATOM 649 N N . MET A 1 90 ? -10.933 -1.132 3.420 1.00 96.00 90 MET A N 1
ATOM 650 C CA . MET A 1 90 ? -10.238 -0.840 2.175 1.00 96.00 90 MET A CA 1
ATOM 651 C C . MET A 1 90 ? -8.801 -1.365 2.184 1.00 96.00 90 MET A C 1
ATOM 653 O O . MET A 1 90 ? -8.086 -1.222 3.174 1.00 96.00 90 MET A O 1
ATOM 657 N N . VAL A 1 91 ? -8.371 -1.911 1.050 1.00 96.88 91 VAL A N 1
ATOM 658 C CA . VAL A 1 91 ? -6.980 -2.264 0.766 1.00 96.88 91 VAL A CA 1
ATOM 659 C C . VAL A 1 91 ? -6.475 -1.377 -0.366 1.00 96.88 91 VAL A C 1
ATOM 661 O O . VAL A 1 91 ? -7.068 -1.342 -1.446 1.00 96.88 91 VAL A O 1
ATOM 664 N N . VAL A 1 92 ? -5.381 -0.656 -0.123 1.00 97.31 92 VAL A N 1
ATOM 665 C CA . VAL A 1 92 ? -4.707 0.159 -1.144 1.00 97.31 92 VAL A CA 1
ATOM 666 C C . VAL A 1 92 ? -3.378 -0.489 -1.517 1.00 97.31 92 VAL A C 1
ATOM 668 O O . VAL A 1 92 ? -2.495 -0.641 -0.671 1.00 97.31 92 VAL A O 1
ATOM 671 N N . CYS A 1 93 ? -3.228 -0.848 -2.787 1.00 95.38 93 CYS A N 1
ATOM 672 C CA . CYS A 1 93 ? -2.015 -1.455 -3.323 1.00 95.38 93 CYS A CA 1
ATOM 673 C C . CYS A 1 93 ? -1.246 -0.441 -4.174 1.00 95.38 93 CYS A C 1
ATOM 675 O O . CYS A 1 93 ? -1.773 0.061 -5.166 1.00 95.38 93 CYS A O 1
ATOM 677 N N . GLU A 1 94 ? 0.009 -0.168 -3.830 1.00 94.62 94 GLU A N 1
ATOM 678 C CA . GLU A 1 94 ? 0.889 0.669 -4.648 1.00 94.62 94 GLU A CA 1
ATOM 679 C C . GLU A 1 94 ? 1.736 -0.175 -5.606 1.00 94.62 94 GLU A C 1
ATOM 681 O O . GLU A 1 94 ? 2.547 -0.997 -5.181 1.00 94.62 94 GLU A O 1
ATOM 686 N N . GLY A 1 95 ? 1.602 0.072 -6.909 1.00 90.31 95 GLY A N 1
ATOM 687 C CA . GLY A 1 95 ? 2.417 -0.553 -7.951 1.00 90.31 95 GLY A CA 1
ATOM 688 C C . GLY A 1 95 ? 3.898 -0.146 -7.905 1.00 90.31 95 GLY A C 1
ATOM 689 O O . GLY A 1 95 ? 4.267 0.891 -7.345 1.00 90.31 95 GLY A O 1
ATOM 690 N N . VAL A 1 96 ? 4.770 -0.955 -8.516 1.00 80.06 96 VAL A N 1
ATOM 691 C CA . VAL A 1 96 ? 6.196 -0.617 -8.730 1.00 80.06 96 VAL A CA 1
ATOM 692 C C . VAL A 1 96 ? 6.358 0.374 -9.883 1.00 80.06 96 VAL A C 1
ATOM 694 O O . VAL A 1 96 ? 7.107 1.338 -9.757 1.00 80.06 96 VAL A O 1
ATOM 697 N N . MET A 1 97 ? 5.635 0.154 -10.984 1.00 74.81 97 MET A N 1
ATOM 698 C CA . MET A 1 97 ? 5.742 0.917 -12.234 1.00 74.81 97 MET A CA 1
ATOM 699 C C . MET A 1 97 ? 4.347 1.200 -12.831 1.00 74.81 97 MET A C 1
ATOM 701 O O . MET A 1 97 ? 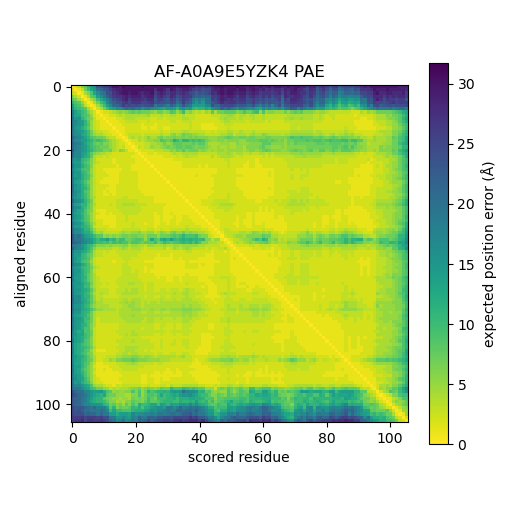3.385 1.399 -12.073 1.00 74.81 97 MET A O 1
ATOM 705 N N . GLY A 1 98 ? 4.233 1.247 -14.162 1.00 72.31 98 GLY A N 1
ATOM 706 C CA . GLY A 1 98 ? 2.974 1.348 -14.888 1.00 72.31 98 GLY A CA 1
ATOM 707 C C . GLY A 1 98 ? 2.032 0.187 -14.590 1.00 72.31 98 GLY A C 1
ATOM 708 O O . GLY A 1 98 ? 2.443 -0.886 -14.150 1.00 72.31 98 GLY A O 1
ATOM 709 N N . LEU A 1 99 ? 0.736 0.411 -14.829 1.00 74.69 99 LEU A N 1
ATOM 710 C CA . LEU A 1 99 ? -0.329 -0.543 -14.495 1.00 74.69 99 LEU A CA 1
ATOM 711 C C . LEU A 1 99 ? -0.140 -1.917 -15.166 1.00 74.69 99 LEU A C 1
ATOM 713 O O . LEU A 1 99 ? -0.571 -2.923 -14.611 1.00 74.69 99 LEU A O 1
ATOM 717 N N . PHE A 1 100 ? 0.518 -1.957 -16.329 1.00 74.00 100 PHE A N 1
ATOM 718 C CA . PHE A 1 100 ? 0.698 -3.165 -17.140 1.00 74.00 100 PHE A CA 1
ATOM 719 C C . PHE A 1 100 ? 2.163 -3.561 -17.353 1.00 74.00 100 PHE A C 1
ATOM 721 O O . PHE A 1 100 ? 2.427 -4.518 -18.072 1.00 74.00 100 PHE A O 1
ATOM 728 N N . ASP A 1 101 ? 3.116 -2.887 -16.708 1.00 69.06 101 ASP A N 1
ATOM 729 C CA . ASP A 1 101 ? 4.548 -3.103 -16.971 1.00 69.06 101 ASP A CA 1
ATOM 730 C C . ASP A 1 101 ? 5.036 -4.494 -16.519 1.00 69.06 101 ASP A C 1
ATOM 732 O O . ASP A 1 101 ? 6.061 -4.977 -16.988 1.00 69.06 101 ASP A O 1
ATOM 736 N N . GLY A 1 102 ? 4.295 -5.154 -15.620 1.00 61.38 102 GLY A N 1
ATOM 737 C CA . GLY A 1 102 ? 4.553 -6.527 -15.169 1.00 61.38 102 GLY A CA 1
ATOM 738 C C . GLY A 1 102 ? 3.655 -7.592 -15.807 1.00 61.38 102 GLY A C 1
ATOM 739 O O . GLY A 1 102 ? 3.776 -8.764 -15.456 1.00 61.38 102 GLY A O 1
ATOM 740 N N . ALA A 1 103 ? 2.735 -7.215 -16.701 1.00 63.59 103 ALA A N 1
ATOM 741 C CA . ALA A 1 103 ? 1.858 -8.170 -17.367 1.00 63.59 103 ALA A CA 1
ATOM 742 C C . ALA A 1 103 ? 2.595 -8.803 -18.555 1.00 63.59 103 ALA A C 1
ATOM 744 O O . ALA A 1 103 ? 2.926 -8.125 -19.528 1.00 63.59 103 ALA A O 1
ATOM 745 N N . THR A 1 104 ? 2.837 -10.114 -18.510 1.00 57.97 104 THR A N 1
ATOM 746 C CA . THR A 1 104 ? 3.223 -10.858 -19.713 1.00 57.97 104 THR A CA 1
ATOM 747 C C . THR A 1 104 ? 2.053 -10.844 -20.685 1.00 57.97 104 THR A C 1
ATOM 749 O O . THR A 1 104 ? 0.990 -11.381 -20.374 1.00 57.97 104 THR A O 1
ATOM 752 N N . ALA A 1 105 ? 2.250 -10.233 -21.857 1.00 52.03 105 ALA A N 1
ATOM 753 C CA . ALA A 1 105 ? 1.333 -10.381 -22.978 1.00 52.03 105 ALA A CA 1
ATOM 754 C C . ALA A 1 105 ? 1.206 -11.881 -23.276 1.00 52.03 105 ALA A C 1
ATOM 756 O O . ALA A 1 105 ? 2.168 -12.519 -23.703 1.00 52.03 105 ALA A O 1
ATOM 757 N N . THR A 1 106 ? 0.048 -12.440 -22.946 1.00 47.78 106 THR A N 1
ATOM 758 C CA . THR A 1 106 ? -0.341 -13.820 -23.241 1.00 47.78 106 THR A CA 1
ATOM 759 C C . THR A 1 106 ? -1.547 -13.784 -24.151 1.00 47.78 106 THR A C 1
ATOM 761 O O . THR A 1 106 ? -2.411 -12.904 -23.935 1.00 47.78 106 THR A O 1
#

Sequence (106 aa):
MDKDHAPSARGIVIAAPSSGSGKTLLTLGLLRALTNKGLRVSSAKIGPDYIDPAFHGAATGRPCLNIDPWAMRDSLCNHILAGLCQDAEMVVCEGVMGLFDGATAT

pLDDT: mean 87.14, std 15.52, range [38.38, 98.56]

Radius of gyration: 14.24 Å; Cα contacts (8 Å, |Δi|>4): 167; chains: 1; bounding box: 41×33×35 Å

Secondary structure (DSSP, 8-state):
-------PPEEEEE--SSTTSSHHHHHHHHHHHHHHTT--EEEEEESS-SSHHHHHHHHHSS-EEEE-TTTS-HHHHHHHHHHHHTT-SEEEEE-SSSTTTT----

Mean predicted aligned error: 5.99 Å